Protein AF-A0A1S3HWS3-F1 (afdb_monomer_lite)

Sequence (147 aa):
LFYYVNEASLLQKPSYSLFFSLLDNYNPYTGQLETLSSDELYEIDQYLDYVLTTPVMVTLITFLKQKGYTSSDSVFRDLLDELWFQLYPRSSSGPVDSSGFEHVMVGELEPSSVTGFHNWFRFYQLEKAGSLTYTGFILSVDTSVGY

Structure (mmCIF, N/CA/C/O backbone):
data_AF-A0A1S3HWS3-F1
#
_entry.id   AF-A0A1S3HWS3-F1
#
loop_
_atom_site.group_PDB
_atom_site.id
_atom_site.type_symbol
_atom_site.label_atom_id
_atom_site.label_alt_id
_atom_site.label_comp_id
_atom_site.label_asym_id
_atom_site.label_entity_id
_atom_site.label_seq_id
_atom_site.pdbx_PDB_ins_code
_atom_site.Cartn_x
_atom_site.Cartn_y
_atom_site.Cartn_z
_atom_site.occupancy
_atom_site.B_iso_or_equiv
_atom_site.auth_seq_id
_atom_site.auth_comp_id
_atom_site.auth_asym_id
_atom_site.auth_atom_id
_atom_site.pdbx_PDB_model_num
ATOM 1 N N . LEU A 1 1 ? 18.102 -9.973 -9.502 1.00 93.31 1 LEU A N 1
ATOM 2 C CA . LEU A 1 1 ? 18.057 -10.312 -8.070 1.00 93.31 1 LEU A CA 1
ATOM 3 C C . LEU A 1 1 ? 17.278 -11.603 -7.861 1.00 93.31 1 LEU A C 1
ATOM 5 O O . LEU A 1 1 ? 17.820 -12.546 -7.296 1.00 93.31 1 LEU A O 1
ATOM 9 N N . PHE A 1 2 ? 16.033 -11.673 -8.321 1.00 95.50 2 PHE A N 1
ATOM 10 C CA . PHE A 1 2 ? 15.157 -12.818 -8.112 1.00 95.50 2 PHE A CA 1
ATOM 11 C C . PHE A 1 2 ? 15.374 -13.888 -9.185 1.00 95.50 2 PHE A C 1
ATOM 13 O O . PHE A 1 2 ? 15.084 -13.676 -10.356 1.00 95.50 2 PHE A O 1
ATOM 20 N N . TYR A 1 3 ? 15.864 -15.063 -8.781 1.00 93.81 3 TYR A N 1
ATOM 21 C CA . TYR A 1 3 ? 15.953 -16.222 -9.679 1.00 93.81 3 TYR A CA 1
ATOM 22 C C . TYR A 1 3 ? 14.584 -16.883 -9.901 1.00 93.81 3 TYR A C 1
ATOM 24 O O . TYR A 1 3 ? 14.270 -17.327 -11.001 1.00 93.81 3 TYR A O 1
ATOM 32 N N . TYR A 1 4 ? 13.764 -16.952 -8.850 1.00 95.31 4 TYR A N 1
ATOM 33 C CA . TYR A 1 4 ? 12.432 -17.546 -8.894 1.00 95.31 4 TYR A CA 1
ATOM 34 C C . TYR A 1 4 ? 11.550 -16.996 -7.770 1.00 95.31 4 TYR A C 1
ATOM 36 O O . TYR A 1 4 ? 11.993 -16.871 -6.629 1.00 95.31 4 TYR A O 1
ATOM 44 N N . VAL A 1 5 ? 10.283 -16.734 -8.093 1.00 96.12 5 VAL A N 1
ATOM 45 C CA . VAL A 1 5 ? 9.199 -16.464 -7.141 1.00 96.12 5 VAL A CA 1
ATOM 46 C C . VAL A 1 5 ? 8.001 -17.301 -7.585 1.00 96.12 5 VAL A C 1
ATOM 48 O O . VAL A 1 5 ? 7.637 -17.295 -8.759 1.00 96.12 5 VAL A O 1
ATOM 51 N N . ASN A 1 6 ? 7.381 -18.042 -6.664 1.00 96.62 6 ASN A N 1
ATOM 52 C CA . ASN A 1 6 ? 6.177 -18.816 -6.970 1.00 96.62 6 ASN A CA 1
ATOM 53 C C . ASN A 1 6 ? 4.949 -17.895 -7.015 1.00 96.62 6 ASN A C 1
ATOM 55 O O . ASN A 1 6 ? 4.162 -17.856 -6.068 1.00 96.62 6 ASN A O 1
ATOM 59 N N . GLU A 1 7 ? 4.800 -17.142 -8.104 1.00 94.75 7 GLU A N 1
ATOM 60 C CA . GLU A 1 7 ? 3.704 -16.181 -8.275 1.00 94.75 7 GLU A CA 1
ATOM 61 C C . GLU A 1 7 ? 2.333 -16.840 -8.175 1.00 94.75 7 GLU A C 1
ATOM 63 O O . GLU A 1 7 ? 1.447 -16.306 -7.516 1.00 94.75 7 GLU A O 1
ATOM 68 N N . ALA A 1 8 ? 2.178 -18.032 -8.758 1.00 95.38 8 ALA A N 1
ATOM 69 C CA . ALA A 1 8 ? 0.917 -18.761 -8.737 1.00 95.38 8 ALA A CA 1
ATOM 70 C C . ALA A 1 8 ? 0.445 -19.048 -7.305 1.00 95.38 8 ALA A C 1
ATOM 72 O O . ALA A 1 8 ? -0.735 -18.905 -7.009 1.00 95.38 8 ALA A O 1
ATOM 73 N N . SER A 1 9 ? 1.356 -19.418 -6.401 1.00 96.88 9 SER A N 1
ATOM 74 C CA . SER A 1 9 ? 1.026 -19.606 -4.984 1.00 96.88 9 SER A CA 1
ATOM 75 C C . SER A 1 9 ? 0.915 -18.285 -4.223 1.00 96.88 9 SER A C 1
ATOM 77 O O . SER A 1 9 ? 0.115 -18.174 -3.294 1.00 96.88 9 SER A O 1
ATOM 79 N N . LEU A 1 10 ? 1.725 -17.286 -4.578 1.00 95.88 10 LEU A N 1
ATOM 80 C CA . LEU A 1 10 ? 1.754 -16.005 -3.883 1.00 95.88 10 LEU A CA 1
ATOM 81 C C . LEU A 1 10 ? 0.468 -15.211 -4.125 1.00 95.88 10 LEU A C 1
ATOM 83 O O . LEU A 1 10 ? -0.158 -14.783 -3.163 1.00 95.88 10 LEU A O 1
ATOM 87 N N . LEU A 1 11 ? 0.037 -15.105 -5.382 1.00 95.94 11 LEU A N 1
ATOM 88 C CA . LEU A 1 11 ? -1.169 -14.389 -5.804 1.00 95.94 11 LEU A CA 1
ATOM 89 C C . LEU A 1 11 ? -2.472 -15.120 -5.448 1.00 95.94 11 LEU A C 1
ATOM 91 O O . LEU A 1 11 ? -3.544 -14.545 -5.566 1.00 95.94 11 LEU A O 1
ATOM 95 N N . GLN A 1 12 ? -2.410 -16.363 -4.961 1.00 96.81 12 GLN A N 1
ATOM 96 C CA . GLN A 1 12 ? -3.564 -17.006 -4.317 1.00 96.81 12 GLN A CA 1
ATOM 97 C C . GLN A 1 12 ? -3.821 -16.475 -2.901 1.00 96.81 12 GLN A C 1
ATOM 99 O O . GLN A 1 12 ? -4.892 -16.704 -2.343 1.00 96.81 12 GLN A O 1
ATOM 104 N N . LYS A 1 13 ? -2.843 -15.798 -2.286 1.00 96.56 13 LYS A N 1
ATOM 105 C CA . LYS A 1 13 ? -3.012 -15.186 -0.967 1.00 96.56 13 LYS A CA 1
ATOM 106 C C . LYS A 1 13 ? -3.662 -13.816 -1.153 1.00 96.56 13 LYS A C 1
ATOM 108 O O . LYS A 1 13 ? -3.047 -12.976 -1.815 1.00 96.56 13 LYS A O 1
ATOM 113 N N . PRO A 1 14 ? -4.812 -13.538 -0.512 1.00 97.12 14 PRO A N 1
ATOM 114 C CA . PRO A 1 14 ? -5.489 -12.261 -0.708 1.00 97.12 14 PRO A CA 1
ATOM 115 C C . PRO A 1 14 ? -4.621 -11.052 -0.338 1.00 97.12 14 PRO A C 1
ATOM 117 O O . PRO A 1 14 ? -4.687 -10.031 -1.008 1.00 97.12 14 PRO A O 1
ATOM 120 N N . SER A 1 15 ? -3.714 -11.194 0.642 1.00 95.50 15 SER A N 1
ATOM 121 C CA . SER A 1 15 ? -2.755 -10.139 1.003 1.00 95.50 15 SER A CA 1
ATOM 122 C C . SER A 1 15 ? -1.902 -9.674 -0.176 1.00 95.50 15 SER A C 1
ATOM 124 O O . SER A 1 15 ? -1.561 -8.504 -0.249 1.00 95.50 15 SER A O 1
ATOM 126 N N . TYR A 1 16 ? -1.507 -10.595 -1.060 1.00 96.81 16 TYR A N 1
ATOM 127 C CA . TYR A 1 16 ? -0.653 -10.291 -2.204 1.00 96.81 16 TYR A CA 1
ATOM 128 C C . TYR A 1 16 ? -1.467 -9.942 -3.440 1.00 96.81 16 TYR A C 1
ATOM 130 O O . TYR A 1 16 ? -1.044 -9.063 -4.175 1.00 96.81 16 TYR A O 1
ATOM 138 N N . SER A 1 17 ? -2.609 -10.595 -3.678 1.00 97.12 17 SER A N 1
ATOM 139 C CA . SER A 1 17 ? -3.442 -10.260 -4.837 1.00 97.12 17 SER A CA 1
ATOM 140 C C . SER A 1 17 ? -4.049 -8.867 -4.713 1.00 97.12 17 SER A C 1
ATOM 142 O O . SER A 1 17 ? -3.953 -8.098 -5.657 1.00 97.12 17 SER A O 1
ATOM 144 N N . LEU A 1 18 ? -4.597 -8.519 -3.543 1.00 97.38 18 LEU A N 1
ATOM 145 C CA . LEU A 1 18 ? -5.160 -7.189 -3.301 1.00 97.38 18 LEU A CA 1
ATOM 146 C C . LEU A 1 18 ? -4.064 -6.125 -3.309 1.00 97.38 18 LEU A C 1
ATOM 148 O O . LEU A 1 18 ? -4.232 -5.091 -3.930 1.00 97.38 18 LEU A O 1
ATOM 152 N N . PHE A 1 19 ? -2.906 -6.405 -2.696 1.00 96.50 19 PHE A N 1
ATOM 153 C CA . PHE A 1 19 ? -1.757 -5.502 -2.787 1.00 96.50 19 PHE A CA 1
ATOM 154 C C . PHE A 1 19 ? -1.299 -5.296 -4.234 1.00 96.50 19 PHE A C 1
ATOM 156 O O . PHE A 1 19 ? -0.944 -4.185 -4.599 1.00 96.50 19 PHE A O 1
ATOM 163 N N . PHE A 1 20 ? -1.293 -6.352 -5.054 1.00 95.12 20 PHE A N 1
ATOM 164 C CA . PHE A 1 20 ? -0.880 -6.266 -6.452 1.00 95.12 20 PHE A CA 1
ATOM 165 C C . PHE A 1 20 ? -1.811 -5.370 -7.273 1.00 95.12 20 PHE A C 1
ATOM 167 O O . PHE A 1 20 ? -1.294 -4.570 -8.043 1.00 95.12 20 PHE A O 1
ATOM 174 N N . SER A 1 21 ? -3.127 -5.457 -7.044 1.00 94.62 21 SER A N 1
ATOM 175 C CA . SER A 1 21 ? -4.137 -4.568 -7.641 1.00 94.62 21 SER A CA 1
ATOM 176 C C . SER A 1 21 ? -3.992 -3.101 -7.246 1.00 94.62 21 SER A C 1
ATOM 178 O O . SER A 1 21 ? -4.561 -2.253 -7.896 1.00 94.62 21 SER A O 1
ATOM 180 N N . LEU A 1 22 ? -3.246 -2.774 -6.188 1.00 94.94 22 LEU A N 1
ATOM 181 C CA . LEU A 1 22 ? -2.976 -1.374 -5.855 1.00 94.94 22 LEU A CA 1
ATOM 182 C C . LEU A 1 22 ? -1.778 -0.809 -6.625 1.00 94.94 22 LEU A C 1
ATOM 184 O O . LEU A 1 22 ? -1.567 0.396 -6.624 1.00 94.94 22 LEU A O 1
ATOM 188 N N . LEU A 1 23 ? -0.915 -1.647 -7.211 1.00 91.75 23 LEU A N 1
ATOM 189 C CA . LEU A 1 23 ? 0.373 -1.184 -7.743 1.00 91.75 23 LEU A CA 1
ATOM 190 C C . LEU A 1 23 ? 0.273 -0.499 -9.111 1.00 91.75 23 LEU A C 1
ATOM 192 O O . LEU A 1 23 ? 1.257 0.119 -9.530 1.00 91.75 23 LEU A O 1
ATOM 196 N N . ASP A 1 24 ? -0.835 -0.665 -9.825 1.00 85.75 24 ASP A N 1
ATOM 197 C CA . ASP A 1 24 ? -1.135 -0.026 -11.109 1.00 85.75 24 ASP A CA 1
ATOM 198 C C . ASP A 1 24 ? -1.984 1.247 -10.984 1.00 85.75 24 ASP A C 1
ATOM 200 O O . ASP A 1 24 ? -2.105 1.972 -11.968 1.00 85.75 24 ASP A O 1
ATOM 204 N N . ASN A 1 25 ? -2.435 1.581 -9.772 1.00 84.62 25 ASN A N 1
ATOM 205 C CA . ASN A 1 25 ? -3.240 2.776 -9.477 1.00 84.62 25 ASN A CA 1
ATOM 206 C C . ASN A 1 25 ? -2.427 4.078 -9.444 1.00 84.62 25 ASN A C 1
ATOM 208 O O . ASN A 1 25 ? -2.984 5.164 -9.325 1.00 84.62 25 ASN A O 1
ATOM 212 N N . TYR A 1 26 ? -1.097 3.987 -9.499 1.00 79.94 26 TYR A N 1
ATOM 213 C CA . TYR A 1 26 ? -0.212 5.121 -9.237 1.00 79.94 26 TYR A CA 1
ATOM 214 C C . TYR A 1 26 ? 0.657 5.459 -10.439 1.00 79.94 26 TYR A C 1
ATOM 216 O O . TYR A 1 26 ? 1.243 4.575 -11.083 1.00 79.94 26 TYR A O 1
ATOM 224 N N . ASN A 1 27 ? 0.796 6.756 -10.709 1.00 76.81 27 ASN A N 1
ATOM 225 C CA . ASN A 1 27 ? 1.730 7.247 -11.699 1.00 76.81 27 ASN A CA 1
ATOM 226 C C . ASN A 1 27 ? 3.110 7.380 -11.050 1.00 76.81 27 ASN A C 1
ATOM 228 O O . ASN A 1 27 ? 3.295 8.201 -10.162 1.00 76.81 27 ASN A O 1
ATOM 232 N N . PRO A 1 28 ? 4.136 6.649 -11.513 1.00 77.75 28 PRO A N 1
ATOM 233 C CA . PRO A 1 28 ? 5.443 6.737 -10.879 1.00 77.75 28 PRO A CA 1
ATOM 234 C C . PRO A 1 28 ? 6.089 8.126 -11.028 1.00 77.75 28 PRO A C 1
ATOM 236 O O . PRO A 1 28 ? 7.080 8.390 -10.357 1.00 77.75 28 PRO A O 1
ATOM 239 N N . TYR A 1 29 ? 5.603 9.000 -11.919 1.00 77.75 29 TYR A N 1
ATOM 240 C CA . TYR A 1 29 ? 6.168 10.331 -12.133 1.00 77.75 29 TYR A CA 1
ATOM 241 C C . TYR A 1 29 ? 5.548 11.382 -11.210 1.00 77.75 29 TYR A C 1
ATOM 243 O O . TYR A 1 29 ? 4.397 11.777 -11.381 1.00 77.75 29 TYR A O 1
ATOM 251 N N . THR A 1 30 ? 6.378 11.944 -10.332 1.00 73.94 30 THR A N 1
ATOM 252 C CA . THR A 1 30 ? 5.991 13.053 -9.447 1.00 73.94 30 THR A CA 1
ATOM 253 C C . THR A 1 30 ? 5.580 14.316 -10.223 1.00 73.94 30 THR A C 1
ATOM 255 O O . THR A 1 30 ? 6.075 14.567 -11.328 1.00 73.94 30 THR A O 1
ATOM 258 N N . GLY A 1 31 ? 4.751 15.171 -9.619 1.00 69.69 31 GLY A N 1
ATOM 259 C CA . GLY A 1 31 ? 4.378 16.487 -10.145 1.00 69.69 31 GLY A CA 1
ATOM 260 C C . GLY A 1 31 ? 3.190 16.480 -11.107 1.00 69.69 31 GLY A C 1
ATOM 261 O O . GLY A 1 31 ? 2.918 17.505 -11.740 1.00 69.69 31 GLY A O 1
ATOM 262 N N . GLN A 1 32 ? 2.486 15.355 -11.235 1.00 72.94 32 GLN A N 1
ATOM 263 C CA . GLN A 1 32 ? 1.269 15.231 -12.034 1.00 72.94 32 GLN A CA 1
ATOM 264 C C . GLN A 1 32 ? 0.064 15.139 -11.108 1.00 72.94 32 GLN A C 1
ATOM 266 O O . GLN A 1 32 ? 0.092 14.397 -10.142 1.00 72.94 32 GLN A O 1
ATOM 271 N N . LEU A 1 33 ? -0.994 15.903 -11.384 1.00 76.06 33 LEU A N 1
ATOM 272 C CA . LEU A 1 33 ? -2.211 15.816 -10.582 1.00 76.06 33 LEU A CA 1
ATOM 273 C C . LEU A 1 33 ? -2.777 14.395 -10.661 1.00 76.06 33 LEU A C 1
ATOM 275 O O . LEU A 1 33 ? -3.086 13.926 -11.758 1.00 76.06 33 LEU A O 1
ATOM 279 N N . GLU A 1 34 ? -2.949 13.763 -9.507 1.00 78.69 34 GLU A N 1
ATOM 280 C CA . GLU A 1 34 ? -3.557 12.445 -9.404 1.00 78.69 34 GLU A CA 1
ATOM 281 C C . GLU A 1 34 ? -4.983 12.554 -8.872 1.00 78.69 34 GLU A C 1
ATOM 283 O O . GLU A 1 34 ? -5.311 13.389 -8.024 1.00 78.69 34 GLU A O 1
ATOM 288 N N . THR A 1 35 ? -5.860 11.703 -9.393 1.00 82.88 35 THR A N 1
ATOM 289 C CA . THR A 1 35 ? -7.224 11.550 -8.895 1.00 82.88 35 THR A CA 1
ATOM 290 C C . THR A 1 35 ? -7.550 10.076 -8.860 1.00 82.88 35 THR A C 1
ATOM 292 O O . THR A 1 35 ? -7.441 9.425 -9.896 1.00 82.88 35 THR A O 1
ATOM 295 N N . LEU A 1 36 ? -8.011 9.590 -7.710 1.00 86.31 36 LEU A N 1
ATOM 296 C CA . LEU A 1 36 ? -8.463 8.212 -7.578 1.00 86.31 36 LEU A CA 1
ATOM 297 C C . LEU A 1 36 ? -9.823 8.041 -8.262 1.00 86.31 36 LEU A C 1
ATOM 299 O O . LEU A 1 36 ? -10.793 8.750 -7.971 1.00 86.31 36 LEU A O 1
ATOM 303 N N . SER A 1 37 ? -9.883 7.101 -9.189 1.00 90.94 37 SER A N 1
ATOM 304 C CA . SER A 1 37 ? -11.098 6.608 -9.813 1.00 90.94 37 SER A CA 1
ATOM 305 C C . SER A 1 37 ? -11.927 5.781 -8.826 1.00 90.94 37 SER A C 1
ATOM 307 O O . SER A 1 37 ? -11.475 5.386 -7.751 1.00 90.94 37 SER A O 1
ATOM 309 N N . SER A 1 38 ? -13.180 5.502 -9.188 1.00 93.94 38 SER A N 1
ATOM 310 C CA . SER A 1 38 ? -14.054 4.667 -8.357 1.00 93.94 38 SER A CA 1
ATOM 311 C C . SER A 1 38 ? -13.546 3.232 -8.207 1.00 93.94 38 SER A C 1
ATOM 313 O O . SER A 1 38 ? -13.786 2.628 -7.165 1.00 93.94 38 SER A O 1
ATOM 315 N N . ASP A 1 39 ? -12.845 2.708 -9.214 1.00 94.94 39 ASP A N 1
ATOM 316 C CA . ASP A 1 39 ? -12.272 1.362 -9.168 1.00 94.94 39 ASP A CA 1
ATOM 317 C C . ASP A 1 39 ? -11.063 1.326 -8.219 1.00 94.94 39 ASP A C 1
ATOM 319 O O . ASP A 1 39 ? -10.993 0.457 -7.354 1.00 94.94 39 ASP A O 1
ATOM 323 N N . GLU A 1 40 ? -10.189 2.336 -8.276 1.00 94.31 40 GLU A N 1
ATOM 324 C CA . GLU A 1 40 ? -9.017 2.443 -7.391 1.00 94.31 40 GLU A CA 1
ATOM 325 C C . GLU A 1 40 ? -9.434 2.611 -5.921 1.00 94.31 40 GLU A C 1
ATOM 327 O O . GLU A 1 40 ? -8.877 1.969 -5.030 1.00 94.31 40 GLU A O 1
ATOM 332 N N . LEU A 1 41 ? -10.468 3.419 -5.652 1.00 95.12 41 LEU A N 1
ATOM 333 C CA . LEU A 1 41 ? -11.052 3.541 -4.309 1.00 95.12 41 LEU A CA 1
ATOM 334 C C . LEU A 1 41 ? -11.629 2.208 -3.816 1.00 95.12 41 LEU A C 1
ATOM 336 O O . LEU A 1 41 ? -11.464 1.851 -2.650 1.00 95.12 41 LEU A O 1
ATOM 340 N N . TYR A 1 42 ? -12.280 1.453 -4.702 1.00 96.50 42 TYR A N 1
ATOM 341 C CA . TYR A 1 42 ? -12.815 0.141 -4.359 1.00 96.50 42 TYR A CA 1
ATOM 342 C C . TYR A 1 42 ? -11.702 -0.862 -4.029 1.00 96.50 42 TYR A C 1
ATOM 344 O O . TYR A 1 42 ? -11.823 -1.621 -3.067 1.00 96.50 42 TYR A O 1
ATOM 352 N N . GLU A 1 43 ? -10.600 -0.860 -4.775 1.00 97.31 43 GLU A N 1
ATOM 353 C CA . GLU A 1 43 ? -9.443 -1.717 -4.500 1.00 97.31 43 GLU A CA 1
ATOM 354 C C . GLU A 1 43 ? -8.770 -1.375 -3.170 1.00 97.31 43 GLU A C 1
ATOM 356 O O . GLU A 1 43 ? -8.418 -2.287 -2.414 1.00 97.31 43 GLU A O 1
ATOM 361 N N . ILE A 1 44 ? -8.650 -0.082 -2.846 1.00 97.00 44 ILE A N 1
ATOM 362 C CA . ILE A 1 44 ? -8.163 0.394 -1.544 1.00 97.00 44 ILE A CA 1
ATOM 363 C C . ILE A 1 44 ? -9.059 -0.133 -0.420 1.00 97.00 44 ILE A C 1
ATOM 365 O O . ILE A 1 44 ? -8.555 -0.732 0.534 1.00 97.00 44 ILE A O 1
ATOM 369 N N . ASP A 1 45 ? -10.380 0.004 -0.557 1.00 97.62 45 ASP A N 1
ATOM 370 C CA . ASP A 1 45 ? -11.343 -0.502 0.422 1.00 97.62 45 ASP A CA 1
ATOM 371 C C . ASP A 1 45 ? -11.234 -2.022 0.599 1.00 97.62 45 ASP A C 1
ATOM 373 O O . ASP A 1 45 ? -11.166 -2.510 1.730 1.00 97.62 45 ASP A O 1
ATOM 377 N N . GLN A 1 4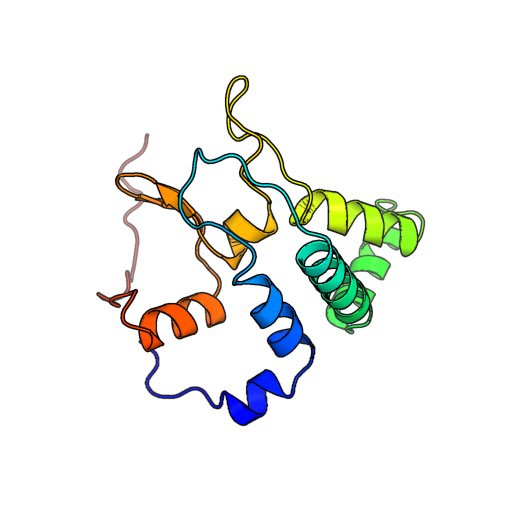6 ? -11.158 -2.785 -0.499 1.00 98.06 46 GLN A N 1
ATOM 378 C CA . GLN A 1 46 ? -10.986 -4.241 -0.445 1.00 98.06 46 GLN A CA 1
ATOM 379 C C . GLN A 1 46 ? -9.673 -4.635 0.238 1.00 98.06 46 GLN A C 1
ATOM 381 O O . GLN A 1 46 ? -9.643 -5.581 1.034 1.00 98.06 46 GLN A O 1
ATOM 386 N N . TYR A 1 47 ? -8.585 -3.919 -0.055 1.00 97.88 47 TYR A N 1
ATOM 387 C CA . TYR A 1 47 ? -7.307 -4.143 0.599 1.00 97.88 47 TYR A CA 1
ATOM 388 C C . TYR A 1 47 ? -7.416 -3.873 2.098 1.00 97.88 47 TYR A C 1
ATOM 390 O O . TYR A 1 47 ? -7.113 -4.781 2.874 1.00 97.88 47 TYR A O 1
ATOM 398 N N . LEU A 1 48 ? -7.890 -2.690 2.507 1.00 97.94 48 LEU A N 1
ATOM 399 C CA . LEU A 1 48 ? -8.058 -2.286 3.908 1.00 97.94 48 LEU A CA 1
ATOM 400 C C . LEU A 1 48 ? -8.925 -3.274 4.694 1.00 97.94 48 LEU A C 1
ATOM 402 O O . LEU A 1 48 ? -8.519 -3.743 5.763 1.00 97.94 48 LEU A O 1
ATOM 406 N N . ASP A 1 49 ? -10.078 -3.644 4.143 1.00 97.50 49 ASP A N 1
ATOM 407 C CA . ASP A 1 49 ? -10.997 -4.593 4.767 1.00 97.50 49 ASP A CA 1
ATOM 408 C C . ASP A 1 49 ? -10.325 -5.948 4.996 1.00 97.50 49 ASP A C 1
ATOM 410 O O . ASP A 1 49 ? -10.500 -6.564 6.048 1.00 97.50 49 ASP A O 1
ATOM 414 N N . TYR A 1 50 ? -9.492 -6.404 4.058 1.00 98.12 50 TYR A N 1
ATOM 415 C CA . TYR A 1 50 ? -8.744 -7.641 4.230 1.00 98.12 50 TYR A CA 1
ATOM 416 C C . TYR A 1 50 ? -7.577 -7.496 5.215 1.00 98.12 50 TYR A C 1
ATOM 418 O O . TYR A 1 50 ? -7.465 -8.295 6.151 1.00 98.12 50 TYR A O 1
ATOM 426 N N . VAL A 1 51 ? -6.691 -6.507 5.035 1.00 97.38 51 VAL A N 1
ATOM 427 C CA . VAL A 1 51 ? -5.460 -6.375 5.832 1.00 97.38 51 VAL A CA 1
ATOM 428 C C . VAL A 1 51 ? -5.782 -6.226 7.318 1.00 97.38 51 VAL A C 1
ATOM 430 O O . VAL A 1 51 ? -5.127 -6.873 8.140 1.00 97.38 51 VAL A O 1
ATOM 433 N N . LEU A 1 52 ? -6.847 -5.499 7.670 1.00 97.69 52 LEU A N 1
ATOM 434 C CA . LEU A 1 52 ? -7.295 -5.322 9.054 1.00 97.69 52 LEU A CA 1
ATOM 435 C C . LEU A 1 52 ? -7.757 -6.625 9.730 1.00 97.69 52 LEU A C 1
ATOM 437 O O . LEU A 1 52 ? -7.679 -6.731 10.953 1.00 97.69 52 LEU A O 1
ATOM 441 N N . THR A 1 53 ? -8.161 -7.646 8.966 1.00 97.56 53 THR A N 1
ATOM 442 C CA . THR A 1 53 ? -8.531 -8.969 9.513 1.00 97.56 53 THR A CA 1
ATOM 443 C C . THR A 1 53 ? -7.327 -9.867 9.801 1.00 97.56 53 THR A C 1
ATOM 445 O O . THR A 1 53 ? -7.459 -10.904 10.456 1.00 97.56 53 THR A O 1
ATOM 448 N N . THR A 1 54 ? -6.135 -9.500 9.323 1.00 98.12 54 THR A N 1
ATOM 449 C CA . THR A 1 54 ? -4.943 -10.334 9.497 1.00 98.12 54 THR A CA 1
ATOM 450 C C . THR A 1 54 ? -4.482 -10.352 10.960 1.00 98.12 54 THR A C 1
ATOM 452 O O . THR A 1 54 ? -4.574 -9.336 11.652 1.00 98.12 54 THR A O 1
ATOM 455 N N . PRO A 1 55 ? -3.896 -11.462 11.456 1.00 98.31 55 PRO A N 1
ATOM 456 C CA . PRO A 1 55 ? -3.430 -11.540 12.844 1.00 98.31 55 PRO A CA 1
ATOM 457 C C . PRO A 1 55 ? -2.434 -10.439 13.237 1.00 98.31 55 PRO A C 1
ATOM 459 O O . PRO A 1 55 ? -2.431 -9.982 14.381 1.00 98.31 55 PRO A O 1
ATOM 462 N N . VAL A 1 56 ? -1.599 -9.994 12.291 1.00 98.12 56 VAL A N 1
ATOM 463 C CA . VAL A 1 56 ? -0.627 -8.913 12.506 1.00 98.12 56 VAL A CA 1
ATOM 464 C C . VAL A 1 56 ? -1.346 -7.591 12.769 1.00 98.12 56 VAL A C 1
ATOM 466 O O . VAL A 1 56 ? -1.046 -6.922 13.758 1.00 98.12 56 VAL A O 1
ATOM 469 N N . MET A 1 57 ? -2.336 -7.243 11.946 1.00 97.69 57 MET A N 1
ATOM 470 C CA . MET A 1 57 ? -3.093 -6.004 12.124 1.00 97.69 57 MET A CA 1
ATOM 471 C C . MET A 1 57 ? -4.008 -6.051 13.340 1.00 97.69 57 MET A C 1
ATOM 473 O O . MET A 1 57 ? -4.044 -5.090 14.098 1.00 97.69 57 MET A O 1
ATOM 477 N N . VAL A 1 58 ? -4.661 -7.182 13.612 1.00 98.19 58 VAL A N 1
ATOM 478 C CA . VAL A 1 58 ? -5.448 -7.362 14.843 1.00 98.19 58 VAL A CA 1
ATOM 479 C C . VAL A 1 58 ? -4.576 -7.146 16.087 1.00 98.19 58 VAL A C 1
ATOM 481 O O . VAL A 1 58 ? -4.999 -6.488 17.044 1.00 98.19 58 VAL A O 1
ATOM 484 N N . THR A 1 59 ? -3.334 -7.639 16.067 1.00 98.50 59 THR A N 1
ATOM 485 C CA . THR A 1 59 ? -2.361 -7.404 17.145 1.00 98.50 59 THR A CA 1
ATOM 486 C C . THR A 1 59 ? -2.011 -5.919 17.267 1.00 98.50 59 THR A C 1
ATOM 488 O O . THR A 1 59 ? -2.041 -5.378 18.374 1.00 98.50 59 THR A O 1
ATOM 491 N N . LEU A 1 60 ? -1.734 -5.243 16.146 1.00 97.88 60 LEU A N 1
ATOM 492 C CA . LEU A 1 60 ? -1.435 -3.808 16.117 1.00 97.88 60 LEU A CA 1
ATOM 493 C C . LEU A 1 60 ? -2.593 -2.975 16.682 1.00 97.88 60 LEU A C 1
ATOM 495 O O . LEU A 1 60 ? -2.381 -2.161 17.579 1.00 97.88 60 LEU A O 1
ATOM 499 N N . ILE A 1 61 ? -3.818 -3.208 16.212 1.00 97.38 61 ILE A N 1
ATOM 500 C CA . ILE A 1 61 ? -5.004 -2.463 16.649 1.00 97.38 61 ILE A CA 1
ATOM 501 C C . ILE A 1 61 ? -5.242 -2.671 18.143 1.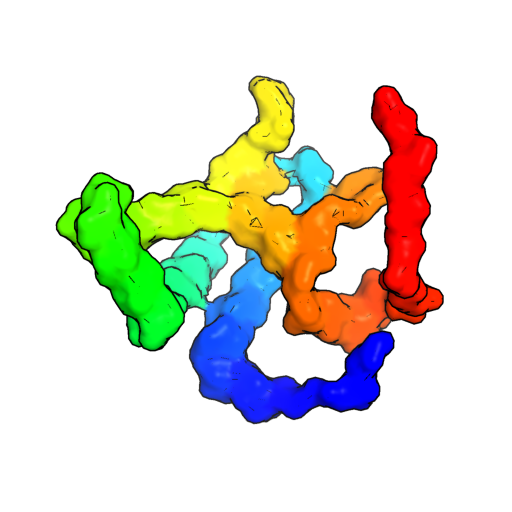00 97.38 61 ILE A C 1
ATOM 503 O O . ILE A 1 61 ? -5.482 -1.714 18.878 1.00 97.38 61 ILE A O 1
ATOM 507 N N . THR A 1 62 ? -5.113 -3.912 18.619 1.00 97.88 62 THR A N 1
ATOM 508 C CA . THR A 1 62 ? -5.242 -4.235 20.046 1.00 97.88 62 THR A CA 1
ATOM 509 C C . THR A 1 62 ? -4.215 -3.467 20.878 1.00 97.88 62 THR A C 1
ATOM 511 O O . THR A 1 62 ? -4.568 -2.867 21.895 1.00 97.88 62 THR A O 1
ATOM 514 N N . PHE A 1 63 ? -2.957 -3.434 20.434 1.00 98.38 63 PHE A N 1
ATOM 515 C CA . PHE A 1 63 ? -1.897 -2.680 21.096 1.00 98.38 63 PHE A CA 1
ATOM 516 C C . PHE A 1 63 ? -2.190 -1.172 21.120 1.00 98.38 63 PHE A C 1
ATOM 518 O O . PHE A 1 63 ? -2.082 -0.538 22.171 1.00 98.38 63 PHE A O 1
ATOM 525 N N . LEU A 1 64 ? -2.612 -0.590 19.996 1.00 98.00 64 LEU A N 1
ATOM 526 C CA . LEU A 1 64 ? -2.907 0.841 19.903 1.00 98.00 64 LEU A CA 1
ATOM 527 C C . LEU A 1 64 ? -4.116 1.244 20.755 1.00 98.00 64 LEU A C 1
ATOM 529 O O . LEU A 1 64 ? -4.070 2.288 21.409 1.00 98.00 64 LEU A O 1
ATOM 533 N N . LYS A 1 65 ? -5.148 0.393 20.841 1.00 97.62 65 LYS A N 1
ATOM 534 C CA . LYS A 1 65 ? -6.273 0.576 21.773 1.00 97.62 65 LYS A CA 1
ATOM 535 C C . LYS A 1 65 ? -5.805 0.590 23.226 1.00 97.62 65 LYS A C 1
ATOM 537 O O . LYS A 1 65 ? -6.174 1.484 23.980 1.00 97.62 65 LYS A O 1
ATOM 542 N N . GLN A 1 66 ? -4.946 -0.354 23.619 1.00 98.00 66 GLN A N 1
ATOM 543 C CA . GLN A 1 66 ? -4.398 -0.412 24.983 1.00 98.00 66 GLN A CA 1
ATOM 544 C C . GLN A 1 66 ? -3.555 0.818 25.341 1.00 98.00 66 GLN A C 1
ATOM 546 O O . GLN A 1 66 ? -3.496 1.208 26.505 1.00 98.00 66 GLN A O 1
ATOM 551 N N . LYS A 1 67 ? -2.900 1.430 24.352 1.00 98.00 67 LYS A N 1
ATOM 552 C CA . LYS A 1 67 ? -2.133 2.670 24.523 1.00 98.00 67 LYS A CA 1
ATOM 553 C C . LYS A 1 67 ? -2.982 3.942 24.448 1.00 98.00 67 LYS A C 1
ATOM 555 O O . LYS A 1 67 ? -2.455 5.013 24.724 1.00 98.00 67 LYS A O 1
ATOM 560 N N . GLY A 1 68 ? -4.267 3.834 24.109 1.00 96.81 68 GLY A N 1
ATOM 561 C CA . GLY A 1 68 ? -5.166 4.978 23.964 1.00 96.81 68 GLY A CA 1
ATOM 562 C C . GLY A 1 68 ? -4.966 5.779 22.673 1.00 96.81 68 GLY A C 1
ATOM 563 O O . GLY A 1 68 ? -5.411 6.918 22.610 1.00 96.81 68 GLY A O 1
ATOM 564 N N . TYR A 1 69 ? -4.310 5.209 21.655 1.00 95.94 69 TYR A N 1
ATOM 565 C CA . TYR A 1 69 ? -4.104 5.870 20.357 1.00 95.94 69 TYR A CA 1
ATOM 566 C C . TYR A 1 69 ? -5.288 5.715 19.396 1.00 95.94 69 TYR A C 1
ATOM 568 O O . TYR A 1 69 ? -5.398 6.470 18.439 1.00 95.94 69 TYR A O 1
ATOM 576 N N . THR A 1 70 ? -6.179 4.751 19.638 1.00 96.44 70 THR A N 1
ATOM 577 C CA . THR A 1 70 ? -7.439 4.607 18.898 1.00 96.44 70 THR A CA 1
ATOM 578 C C . THR A 1 70 ? -8.544 4.092 19.816 1.00 96.44 70 THR A C 1
ATOM 580 O O . THR A 1 70 ? -8.282 3.321 20.743 1.00 96.44 70 THR A O 1
ATOM 583 N N . SER A 1 71 ? -9.779 4.530 19.576 1.00 95.06 71 SER A N 1
ATOM 584 C CA . SER A 1 71 ? -10.952 4.189 20.389 1.00 95.06 71 SER A CA 1
ATOM 585 C C . SER A 1 71 ? -11.752 3.001 19.842 1.00 95.06 71 SER A C 1
ATOM 587 O O . SER A 1 71 ? -12.437 2.325 20.611 1.00 95.06 71 SER A O 1
ATOM 589 N N . SER A 1 72 ? -11.660 2.702 18.543 1.00 96.88 72 SER A N 1
ATOM 590 C CA . SER A 1 72 ? -12.382 1.603 17.889 1.00 96.88 72 SER A CA 1
ATOM 591 C C . SER A 1 72 ? -11.646 1.102 16.640 1.00 96.88 72 SER A C 1
ATOM 593 O O . SER A 1 72 ? -10.698 1.727 16.169 1.00 96.88 72 SER A O 1
ATOM 595 N N . ASP A 1 73 ? -12.090 -0.036 16.094 1.00 96.19 73 ASP A N 1
ATOM 596 C CA . ASP A 1 73 ? -11.552 -0.549 14.824 1.00 96.19 73 ASP A CA 1
ATOM 597 C C . ASP A 1 73 ? -11.891 0.379 13.655 1.00 96.19 73 ASP A C 1
ATOM 599 O O . ASP A 1 73 ? -11.051 0.582 12.790 1.00 96.19 73 ASP A O 1
ATOM 603 N N . SER A 1 74 ? -13.080 0.994 13.663 1.00 97.06 74 SER A N 1
ATOM 604 C CA . SER A 1 74 ? -13.488 1.949 12.628 1.00 97.06 74 SER A CA 1
ATOM 605 C C . SER A 1 74 ? -12.617 3.203 12.638 1.00 97.06 74 SER A C 1
ATOM 607 O O . SER A 1 74 ? -12.088 3.575 11.604 1.00 97.06 74 SER A O 1
ATOM 609 N N . VAL A 1 75 ? -12.366 3.789 13.816 1.00 96.88 75 VAL A N 1
ATOM 610 C CA . VAL A 1 75 ? -11.489 4.964 13.947 1.00 96.88 75 VAL A CA 1
ATOM 611 C C . VAL A 1 75 ? -10.068 4.634 13.498 1.00 96.88 75 VAL A C 1
ATOM 613 O O . VAL A 1 75 ? -9.402 5.466 12.892 1.00 96.88 75 VAL A O 1
ATOM 616 N N . PHE A 1 76 ? -9.591 3.416 13.771 1.00 97.00 76 PHE A N 1
ATOM 617 C CA . PHE A 1 76 ? -8.293 2.991 13.264 1.00 97.00 76 PHE A CA 1
ATOM 618 C C . PHE A 1 76 ? -8.290 2.750 11.749 1.00 97.00 76 PHE A C 1
ATOM 620 O O . PHE A 1 76 ? -7.299 3.087 11.112 1.00 97.00 76 PHE A O 1
ATOM 627 N N . ARG A 1 77 ? -9.358 2.183 11.172 1.00 97.56 77 ARG A N 1
ATOM 628 C CA . ARG A 1 77 ? -9.492 2.016 9.717 1.00 97.56 77 ARG A CA 1
ATOM 629 C C . ARG A 1 77 ? -9.432 3.368 9.017 1.00 97.56 77 ARG A C 1
ATOM 631 O O . ARG A 1 77 ? -8.632 3.505 8.103 1.00 97.56 77 ARG A O 1
ATOM 638 N N . ASP A 1 78 ? -10.210 4.341 9.485 1.00 96.75 78 ASP A N 1
ATOM 639 C CA . ASP A 1 78 ? -10.253 5.689 8.909 1.00 96.75 78 ASP A CA 1
ATOM 640 C C . ASP A 1 78 ? -8.881 6.374 9.012 1.00 96.75 78 ASP A C 1
ATOM 642 O O . ASP A 1 78 ? -8.391 6.941 8.042 1.00 96.75 78 ASP A O 1
ATOM 646 N N . LEU A 1 79 ? -8.206 6.243 10.161 1.00 95.38 79 LEU A N 1
ATOM 647 C CA . LEU A 1 79 ? -6.840 6.745 10.334 1.00 95.38 79 LEU A CA 1
ATOM 648 C C . LEU A 1 79 ? -5.844 6.049 9.394 1.00 95.38 79 LEU A C 1
ATOM 650 O O . LEU A 1 79 ? -4.926 6.683 8.885 1.00 95.38 79 LEU A O 1
ATOM 654 N N . LEU A 1 80 ? -5.969 4.735 9.201 1.00 96.38 80 LEU A N 1
ATOM 655 C CA . LEU A 1 80 ? -5.080 3.987 8.317 1.00 96.38 80 LEU A CA 1
ATOM 656 C C . LEU A 1 80 ? -5.294 4.391 6.854 1.00 96.38 80 LEU A C 1
ATOM 658 O O . LEU A 1 80 ? -4.315 4.512 6.124 1.00 96.38 80 LEU A O 1
ATOM 662 N N . ASP A 1 81 ? -6.543 4.625 6.458 1.00 96.38 81 ASP A N 1
ATOM 663 C CA . ASP A 1 81 ? -6.903 5.141 5.139 1.00 96.38 81 ASP A CA 1
ATOM 664 C C . ASP A 1 81 ? -6.299 6.534 4.898 1.00 96.38 81 ASP A C 1
ATOM 666 O O . ASP A 1 81 ? -5.539 6.732 3.950 1.00 96.38 81 ASP A O 1
ATOM 670 N N . GLU A 1 82 ? -6.505 7.463 5.836 1.00 94.31 82 GLU A N 1
ATOM 671 C CA . GLU A 1 82 ? -5.926 8.812 5.791 1.00 94.31 82 GLU A CA 1
ATOM 672 C C . GLU A 1 82 ? -4.391 8.787 5.705 1.00 94.31 82 GLU A C 1
ATOM 674 O O . GLU A 1 82 ? -3.795 9.487 4.889 1.00 94.31 82 GLU A O 1
ATOM 679 N N . LEU A 1 83 ? -3.726 7.963 6.521 1.00 94.19 83 LEU A N 1
ATOM 680 C CA . LEU A 1 83 ? -2.262 7.915 6.562 1.00 94.19 83 LEU A CA 1
ATOM 681 C C . LEU A 1 83 ? -1.635 7.343 5.288 1.00 94.19 83 LEU A C 1
ATOM 683 O O . LEU A 1 83 ? -0.521 7.733 4.931 1.00 94.19 83 LEU A O 1
ATOM 687 N N . TRP A 1 84 ? -2.292 6.373 4.652 1.00 95.00 84 TRP A N 1
ATOM 688 C CA . TRP A 1 84 ? -1.685 5.606 3.567 1.00 95.00 84 TRP A CA 1
ATOM 689 C C . TRP A 1 84 ? -2.227 5.966 2.191 1.00 95.00 84 TRP A C 1
ATOM 691 O O . TRP A 1 84 ? -1.439 5.995 1.253 1.00 95.00 84 TRP A O 1
ATOM 701 N N . PHE A 1 85 ? -3.517 6.248 2.049 1.00 93.75 85 PHE A N 1
ATOM 702 C CA . PHE A 1 85 ? -4.172 6.326 0.743 1.00 93.75 85 PHE A CA 1
ATOM 703 C C . PHE A 1 85 ? -4.691 7.716 0.391 1.00 93.75 85 PHE A C 1
ATOM 705 O O . PHE A 1 85 ? -4.862 8.017 -0.791 1.00 93.75 85 PHE A O 1
ATOM 712 N N . GLN A 1 86 ? -4.890 8.596 1.375 1.00 91.00 86 GLN A N 1
ATOM 713 C CA . GLN A 1 86 ? -5.269 9.970 1.078 1.00 91.00 86 GLN A CA 1
ATOM 714 C C . GLN A 1 86 ? -4.125 10.713 0.375 1.00 91.00 86 GLN A C 1
ATOM 716 O O . GLN A 1 86 ? -2.996 10.774 0.866 1.00 91.00 86 GLN A O 1
ATOM 721 N N . LEU A 1 87 ? -4.444 11.310 -0.775 1.00 88.38 87 LEU A N 1
ATOM 722 C CA . LEU A 1 87 ? -3.487 12.100 -1.538 1.00 88.38 87 LEU A CA 1
ATOM 723 C C . LEU A 1 87 ? -3.193 13.436 -0.836 1.00 88.38 87 LEU A C 1
ATOM 725 O O . LEU A 1 87 ? -4.105 14.132 -0.376 1.00 88.38 87 LEU A O 1
ATOM 729 N N . TYR A 1 88 ? -1.926 13.837 -0.816 1.00 85.75 88 TYR A N 1
ATOM 730 C CA . TYR A 1 88 ? -1.459 15.121 -0.295 1.00 85.75 88 TYR A CA 1
ATOM 731 C C . TYR A 1 88 ? -0.457 15.785 -1.254 1.00 85.75 88 TYR A C 1
ATOM 733 O O . TYR A 1 88 ? 0.175 15.110 -2.067 1.00 85.75 88 TYR A O 1
ATOM 741 N N . PRO A 1 89 ? -0.290 17.122 -1.195 1.00 82.12 89 PRO A N 1
ATOM 742 C CA . PRO A 1 89 ? 0.702 17.808 -2.009 1.00 82.12 89 PRO A CA 1
ATOM 743 C C . PRO A 1 89 ? 2.095 17.720 -1.376 1.00 82.12 89 PRO A C 1
ATOM 745 O O . PRO A 1 89 ? 2.264 17.938 -0.175 1.00 82.12 89 PRO A O 1
ATOM 748 N N . ARG A 1 90 ? 3.125 17.470 -2.191 1.00 72.94 90 ARG A N 1
ATOM 749 C CA . ARG A 1 90 ? 4.528 17.365 -1.721 1.00 72.94 90 ARG A CA 1
ATOM 750 C C . ARG A 1 90 ? 5.164 18.701 -1.331 1.00 72.94 90 ARG A C 1
ATOM 752 O O . ARG A 1 90 ? 6.156 18.741 -0.608 1.00 72.94 90 ARG A O 1
ATOM 759 N N . SER A 1 91 ? 4.631 19.808 -1.840 1.00 75.62 91 SER A N 1
ATOM 760 C CA . SER A 1 91 ? 5.068 21.161 -1.492 1.00 75.62 91 SER A CA 1
ATOM 761 C C . SER A 1 91 ? 3.864 22.071 -1.309 1.00 75.62 91 SER A C 1
ATOM 763 O O . SER A 1 91 ? 2.787 21.807 -1.837 1.00 75.62 91 SER A O 1
ATOM 765 N N . SER A 1 92 ? 4.050 23.177 -0.592 1.00 72.44 92 SER A N 1
ATOM 766 C CA . SER A 1 92 ? 2.976 24.132 -0.290 1.00 72.44 92 SER A CA 1
ATOM 767 C C . SER A 1 92 ? 2.302 24.746 -1.524 1.00 72.44 92 SER A C 1
ATOM 769 O O . SER A 1 92 ? 1.224 25.321 -1.395 1.00 72.44 92 SER A O 1
ATOM 771 N N . SER A 1 93 ? 2.911 24.631 -2.707 1.00 74.31 93 SER A N 1
ATOM 772 C CA . SER A 1 93 ? 2.361 25.092 -3.987 1.00 74.31 93 SER A CA 1
ATOM 773 C C . SER A 1 93 ? 2.300 23.999 -5.064 1.00 74.31 93 SER A C 1
ATOM 775 O O . SER A 1 93 ? 2.135 24.324 -6.239 1.00 74.31 93 SER A O 1
ATOM 777 N N . GLY A 1 94 ? 2.491 22.729 -4.696 1.00 70.94 94 GLY A N 1
ATOM 778 C CA . GLY A 1 94 ? 2.469 21.591 -5.620 1.00 70.94 94 GLY A CA 1
ATOM 779 C C . GLY A 1 94 ? 1.064 21.014 -5.835 1.00 70.94 94 GLY A C 1
ATOM 780 O O . GLY A 1 94 ? 0.158 21.302 -5.049 1.00 70.94 94 GLY A O 1
ATOM 781 N N . PRO A 1 95 ? 0.867 20.204 -6.891 1.00 75.31 95 PRO A N 1
ATOM 782 C CA . PRO A 1 95 ? -0.356 19.426 -7.049 1.00 75.31 95 PRO A CA 1
ATOM 783 C C . PRO A 1 95 ? -0.494 18.399 -5.917 1.00 75.31 95 PRO A C 1
ATOM 785 O O . PRO A 1 95 ? 0.487 18.034 -5.277 1.00 75.31 95 PRO A O 1
ATOM 788 N N . VAL A 1 96 ? -1.725 17.953 -5.673 1.00 78.12 96 VAL A N 1
ATOM 789 C CA . VAL A 1 96 ? -2.013 16.784 -4.837 1.00 78.12 96 VAL A CA 1
ATOM 790 C C . VAL A 1 96 ? -1.716 15.549 -5.689 1.00 78.12 96 VAL A C 1
ATOM 792 O O . VAL A 1 96 ? -2.428 15.300 -6.660 1.00 78.12 96 VAL A O 1
ATOM 795 N N . ASP A 1 97 ? -0.605 14.877 -5.397 1.00 81.31 97 ASP A N 1
ATOM 796 C CA . ASP A 1 97 ? 0.047 13.938 -6.324 1.00 81.31 97 ASP A CA 1
ATOM 797 C C . ASP A 1 97 ? 0.861 12.832 -5.629 1.00 81.31 97 ASP A C 1
ATOM 799 O O . ASP A 1 97 ? 1.811 12.302 -6.206 1.00 81.31 97 ASP A O 1
ATOM 803 N N . SER A 1 98 ? 0.610 12.589 -4.343 1.00 83.00 98 SER A N 1
ATOM 804 C CA . SER A 1 98 ? 1.347 11.583 -3.581 1.00 83.00 98 SER A CA 1
ATOM 805 C C . SER A 1 98 ? 0.509 11.037 -2.441 1.00 83.00 98 SER A C 1
ATOM 807 O O . SER A 1 98 ? -0.260 11.775 -1.823 1.00 83.00 98 SER A O 1
ATOM 809 N N . SER A 1 99 ? 0.702 9.761 -2.124 1.00 90.19 99 SER A N 1
ATOM 810 C CA . SER A 1 99 ? 0.179 9.118 -0.915 1.00 90.19 99 SER A CA 1
ATOM 811 C C . SER A 1 99 ? 1.288 8.390 -0.152 1.00 90.19 99 SER A C 1
ATOM 813 O O . SER A 1 99 ? 2.333 8.036 -0.707 1.00 90.19 99 SER A O 1
ATOM 815 N N . GLY A 1 100 ? 1.061 8.104 1.134 1.00 91.00 100 GLY A N 1
ATOM 816 C CA . GLY A 1 100 ? 2.019 7.334 1.932 1.00 91.00 100 GLY A CA 1
ATOM 817 C C . GLY A 1 100 ? 2.254 5.927 1.365 1.00 91.00 100 GLY A C 1
ATOM 818 O O . GLY A 1 100 ? 3.371 5.404 1.415 1.00 91.00 100 GLY A O 1
ATOM 819 N N . PHE A 1 101 ? 1.211 5.320 0.793 1.00 92.50 101 PHE A N 1
ATOM 820 C CA . PHE A 1 101 ? 1.269 4.004 0.169 1.00 92.50 101 PHE A CA 1
ATOM 821 C C . PHE A 1 101 ? 2.136 4.032 -1.078 1.00 92.50 101 PHE A C 1
ATOM 823 O O . PHE A 1 101 ? 3.054 3.219 -1.186 1.00 92.50 101 PHE A O 1
ATOM 830 N N . GLU A 1 102 ? 1.897 4.983 -1.977 1.00 89.00 102 GLU A N 1
ATOM 831 C CA . GLU A 1 102 ? 2.711 5.165 -3.175 1.00 89.00 102 GLU A CA 1
ATOM 832 C C . GLU A 1 102 ? 4.190 5.317 -2.811 1.00 89.00 102 GLU A C 1
ATOM 834 O O . GLU A 1 102 ? 5.026 4.519 -3.243 1.00 89.00 102 GLU A O 1
ATOM 839 N N . HIS A 1 103 ? 4.501 6.256 -1.915 1.00 88.19 103 HIS A N 1
ATOM 840 C CA . HIS A 1 103 ? 5.871 6.549 -1.521 1.00 88.19 103 HIS A CA 1
ATOM 841 C C . HIS A 1 103 ? 6.604 5.309 -0.975 1.00 88.19 103 HIS A C 1
ATOM 843 O O . HIS A 1 103 ? 7.699 4.960 -1.421 1.00 88.19 103 HIS A O 1
ATOM 849 N N . VAL A 1 104 ? 6.005 4.585 -0.024 1.00 89.94 104 VAL A N 1
ATOM 850 C CA . VAL A 1 104 ? 6.682 3.462 0.650 1.00 89.94 104 VAL A CA 1
ATOM 851 C C . VAL A 1 104 ? 6.634 2.168 -0.170 1.00 89.94 104 VAL A C 1
ATOM 853 O O . VAL A 1 104 ? 7.618 1.417 -0.202 1.00 89.94 104 VAL A O 1
ATOM 856 N N . MET A 1 105 ? 5.494 1.873 -0.799 1.00 91.12 105 MET A N 1
ATOM 857 C CA . MET A 1 105 ? 5.208 0.566 -1.398 1.00 91.12 105 MET A CA 1
ATOM 858 C C . MET A 1 105 ? 5.445 0.521 -2.907 1.00 91.12 105 MET A C 1
ATOM 860 O O . MET A 1 105 ? 5.896 -0.514 -3.406 1.00 91.12 105 MET A O 1
ATOM 864 N N . VAL A 1 106 ? 5.161 1.609 -3.625 1.00 90.50 106 VAL A N 1
ATOM 865 C CA . VAL A 1 106 ? 5.269 1.677 -5.092 1.00 90.50 106 VAL A CA 1
ATOM 866 C C . VAL A 1 106 ? 6.614 2.252 -5.518 1.00 90.50 106 VAL A C 1
ATOM 868 O O . VAL A 1 106 ? 7.237 1.698 -6.430 1.00 90.50 106 VAL A O 1
ATOM 871 N N . GLY A 1 107 ? 7.079 3.282 -4.809 1.00 87.06 107 GLY A N 1
ATOM 872 C CA . GLY A 1 107 ? 8.254 4.067 -5.160 1.00 87.06 107 GLY A CA 1
ATOM 873 C C . GLY A 1 107 ? 7.956 5.143 -6.196 1.00 87.06 107 GLY A C 1
ATOM 874 O O . GLY A 1 107 ? 7.098 4.967 -7.058 1.00 87.06 107 GLY A O 1
ATOM 875 N N . GLU A 1 108 ? 8.712 6.234 -6.128 1.00 83.62 108 GLU A N 1
ATOM 876 C CA . GLU A 1 108 ? 8.458 7.445 -6.905 1.00 83.62 108 GLU A CA 1
ATOM 877 C C . GLU A 1 108 ? 9.688 7.806 -7.746 1.00 83.62 108 GLU A C 1
ATOM 879 O O . GLU A 1 108 ? 10.836 7.652 -7.315 1.00 83.62 108 GLU A O 1
ATOM 884 N N . LEU A 1 109 ? 9.446 8.270 -8.971 1.00 84.12 109 LEU A N 1
ATOM 885 C CA . LEU A 1 109 ? 10.461 8.700 -9.922 1.00 84.12 109 LEU A CA 1
ATOM 886 C C . LEU A 1 109 ? 10.501 10.223 -9.992 1.00 84.12 109 LEU A C 1
ATOM 888 O O . LEU A 1 109 ? 9.615 10.885 -10.539 1.00 84.12 109 LEU A O 1
ATOM 892 N N . GLU A 1 110 ? 11.605 10.761 -9.501 1.00 81.19 110 GLU A N 1
ATOM 893 C CA . GLU A 1 110 ? 12.024 12.133 -9.736 1.00 81.19 110 GLU A CA 1
ATOM 894 C C . GLU A 1 110 ? 12.905 12.197 -11.001 1.00 81.19 110 GLU A C 1
ATOM 896 O O . GLU A 1 110 ? 13.432 11.173 -11.449 1.00 81.19 110 GLU A O 1
ATOM 901 N N . PRO A 1 111 ? 13.147 13.387 -11.588 1.00 79.44 111 PRO A N 1
ATOM 902 C CA . PRO A 1 111 ? 13.930 13.518 -12.823 1.00 79.44 111 PRO A CA 1
ATOM 903 C C . PRO A 1 111 ? 15.327 12.876 -12.795 1.00 79.44 111 PRO A C 1
ATOM 905 O O . PRO A 1 111 ? 15.872 12.545 -13.847 1.00 79.44 111 PRO A O 1
ATOM 908 N N . SER A 1 112 ? 15.924 12.725 -11.610 1.00 82.31 112 SER A N 1
ATOM 909 C CA . SER A 1 112 ? 17.281 12.193 -11.426 1.00 82.31 112 SER A CA 1
ATOM 910 C C . SER A 1 112 ? 17.406 11.144 -10.321 1.00 82.31 112 SER A C 1
ATOM 912 O O . SER A 1 112 ? 18.520 10.717 -10.017 1.00 82.31 112 SER A O 1
ATOM 914 N N . SER A 1 113 ? 16.301 10.756 -9.690 1.00 83.25 113 SER A N 1
ATOM 915 C CA . SER A 1 113 ? 16.312 9.967 -8.456 1.00 83.25 113 SER A CA 1
ATOM 916 C C . SER A 1 113 ? 15.100 9.054 -8.377 1.00 83.25 113 SER A C 1
ATOM 918 O O . SER A 1 113 ? 14.047 9.329 -8.943 1.00 83.25 113 SER A O 1
ATOM 920 N N . VAL A 1 114 ? 15.266 7.966 -7.633 1.00 84.06 114 VAL A N 1
ATOM 921 C CA . VAL A 1 114 ? 14.152 7.162 -7.137 1.00 84.06 114 VAL A CA 1
ATOM 922 C C . VAL A 1 114 ? 14.069 7.417 -5.643 1.00 84.06 114 VAL A C 1
ATOM 924 O O . VAL A 1 114 ? 15.085 7.302 -4.951 1.00 84.06 114 VAL A O 1
ATOM 927 N N . THR A 1 115 ? 12.891 7.772 -5.151 1.00 82.19 115 THR A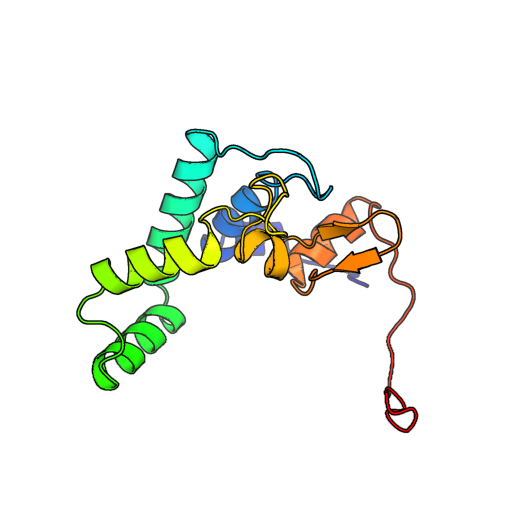 N 1
ATOM 928 C CA . THR A 1 115 ? 12.627 7.937 -3.721 1.00 82.19 115 THR A CA 1
ATOM 929 C C . THR A 1 115 ? 11.612 6.894 -3.264 1.00 82.19 115 THR A C 1
ATOM 931 O O . THR A 1 115 ? 10.830 6.356 -4.053 1.00 82.19 115 THR A O 1
ATOM 934 N N . GLY A 1 116 ? 11.698 6.514 -1.988 1.00 83.75 116 GLY A N 1
ATOM 935 C CA . GLY A 1 116 ? 10.964 5.357 -1.490 1.00 83.75 116 GLY A CA 1
ATOM 936 C C . GLY A 1 116 ? 11.433 4.053 -2.146 1.00 83.75 116 GLY A C 1
ATOM 937 O O . GLY A 1 116 ? 12.635 3.818 -2.274 1.00 83.75 116 GLY A O 1
ATOM 938 N N . PHE A 1 117 ? 10.490 3.205 -2.570 1.00 88.31 117 PHE A N 1
ATOM 939 C CA . PHE A 1 117 ? 10.766 1.957 -3.301 1.00 88.31 117 PHE A CA 1
ATOM 940 C C . PHE A 1 117 ? 11.493 0.868 -2.484 1.00 88.31 117 PHE A C 1
ATOM 942 O O . PHE A 1 117 ? 12.569 0.378 -2.836 1.00 88.31 117 PHE A O 1
ATOM 949 N N . HIS A 1 118 ? 10.893 0.439 -1.372 1.00 86.00 118 HIS A N 1
ATOM 950 C CA . HIS A 1 118 ? 11.504 -0.570 -0.489 1.00 86.00 118 HIS A CA 1
ATOM 951 C C . HIS A 1 118 ? 10.782 -1.923 -0.481 1.00 86.00 118 HIS A C 1
ATOM 953 O O . HIS A 1 118 ? 11.244 -2.879 0.146 1.00 86.00 118 HIS A O 1
ATOM 959 N N . ASN A 1 119 ? 9.656 -2.037 -1.185 1.00 93.94 119 ASN A N 1
ATOM 960 C CA . ASN A 1 119 ? 8.867 -3.259 -1.203 1.00 93.94 119 ASN A CA 1
ATOM 961 C C . ASN A 1 119 ? 9.479 -4.317 -2.143 1.00 93.94 119 ASN A C 1
ATOM 963 O O . ASN A 1 119 ? 9.575 -4.124 -3.355 1.00 93.94 119 ASN A O 1
ATOM 967 N N . TRP A 1 120 ? 9.854 -5.474 -1.587 1.00 95.25 120 TRP A N 1
ATOM 968 C CA . TRP A 1 120 ? 10.500 -6.554 -2.345 1.00 95.25 120 TRP A CA 1
ATOM 969 C C . TRP A 1 120 ? 9.622 -7.111 -3.473 1.00 95.25 120 TRP A C 1
ATOM 971 O O . TRP A 1 120 ? 10.147 -7.531 -4.503 1.00 95.25 120 TRP A O 1
ATOM 981 N N . PHE A 1 121 ? 8.298 -7.130 -3.288 1.00 95.31 121 PHE A N 1
ATOM 982 C CA . PHE A 1 121 ? 7.375 -7.665 -4.281 1.00 95.31 121 PHE A CA 1
ATOM 983 C C . PHE A 1 121 ? 7.229 -6.692 -5.449 1.00 95.31 121 PHE A C 1
ATOM 985 O O . PHE A 1 121 ? 7.320 -7.114 -6.599 1.00 95.31 121 PHE A O 1
ATOM 992 N N . ARG A 1 122 ? 7.125 -5.384 -5.179 1.00 94.06 122 ARG A N 1
ATOM 993 C CA . ARG A 1 122 ? 7.185 -4.357 -6.229 1.00 94.06 122 ARG A CA 1
ATOM 994 C C . ARG A 1 122 ? 8.520 -4.404 -6.980 1.00 94.06 122 ARG A C 1
ATOM 996 O O . ARG A 1 122 ? 8.516 -4.396 -8.210 1.00 94.06 122 ARG A O 1
ATOM 1003 N N . PHE A 1 123 ? 9.641 -4.539 -6.267 1.00 94.38 123 PHE A N 1
ATOM 1004 C CA . PHE A 1 123 ? 10.962 -4.712 -6.883 1.00 94.38 123 PHE A CA 1
ATOM 1005 C C . PHE A 1 123 ? 10.982 -5.915 -7.826 1.00 94.38 123 PHE A C 1
ATOM 1007 O O . PHE A 1 123 ? 11.412 -5.802 -8.973 1.00 94.38 123 PHE A O 1
ATOM 1014 N N . TYR A 1 124 ? 10.487 -7.060 -7.354 1.00 95.38 124 TYR A N 1
ATOM 1015 C CA . TYR A 1 124 ? 10.379 -8.273 -8.151 1.00 95.38 124 TYR A CA 1
ATOM 1016 C C . TYR A 1 124 ? 9.564 -8.056 -9.435 1.00 95.38 124 TYR A C 1
ATOM 1018 O O . TYR A 1 124 ? 10.013 -8.461 -10.507 1.00 95.38 124 TYR A O 1
ATOM 1026 N N . GLN A 1 125 ? 8.408 -7.389 -9.352 1.00 94.88 125 GLN A N 1
ATOM 1027 C CA . GLN A 1 125 ? 7.568 -7.128 -10.524 1.00 94.88 125 GLN A CA 1
ATOM 1028 C C . GLN A 1 125 ? 8.282 -6.252 -11.565 1.00 94.88 125 GLN A C 1
ATOM 1030 O O . GLN A 1 125 ? 8.271 -6.589 -12.749 1.00 94.88 125 GLN A O 1
ATOM 1035 N N . LEU A 1 126 ? 8.955 -5.177 -11.136 1.00 93.50 126 LEU A N 1
ATOM 1036 C CA . LEU A 1 126 ? 9.688 -4.290 -12.049 1.00 93.50 126 LEU A CA 1
ATOM 1037 C C . LEU A 1 126 ? 10.931 -4.953 -12.653 1.00 93.50 126 LEU A C 1
ATOM 1039 O O . LEU A 1 126 ? 11.216 -4.754 -13.833 1.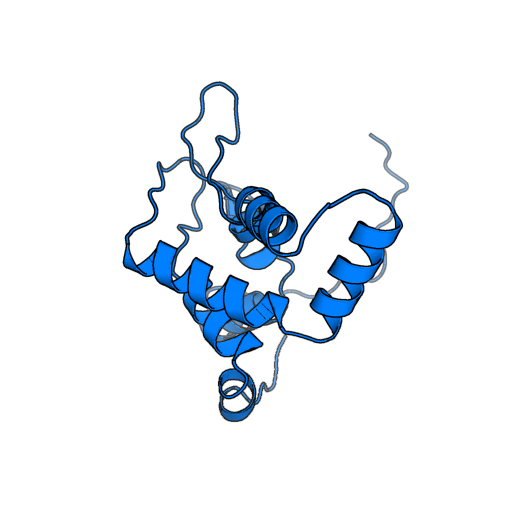00 93.50 126 LEU A O 1
ATOM 1043 N N . GLU A 1 127 ? 11.654 -5.764 -11.877 1.00 94.69 127 GLU A N 1
ATOM 1044 C CA . GLU A 1 127 ? 12.789 -6.537 -12.391 1.00 94.69 127 GLU A CA 1
ATOM 1045 C C . GLU A 1 127 ? 12.326 -7.556 -13.441 1.00 94.69 127 GLU A C 1
ATOM 1047 O O . GLU A 1 127 ? 12.911 -7.648 -14.519 1.00 94.69 127 GLU A O 1
ATOM 1052 N N . LYS A 1 128 ? 11.234 -8.278 -13.164 1.00 94.31 128 LYS A N 1
ATOM 1053 C CA . LYS A 1 128 ? 10.635 -9.238 -14.100 1.00 94.31 128 LYS A CA 1
ATOM 1054 C C . LYS A 1 128 ? 10.165 -8.569 -15.397 1.00 94.31 128 LYS A C 1
ATOM 1056 O O . LYS A 1 128 ? 10.302 -9.161 -16.463 1.00 94.31 128 LYS A O 1
ATOM 1061 N N . ALA A 1 129 ? 9.634 -7.349 -15.315 1.00 93.88 129 ALA A N 1
ATOM 1062 C CA . ALA A 1 129 ? 9.202 -6.563 -16.471 1.00 93.88 129 ALA A CA 1
ATOM 1063 C C . ALA A 1 129 ? 10.365 -5.934 -17.268 1.00 93.88 129 ALA A C 1
ATOM 1065 O O . ALA A 1 129 ? 10.139 -5.370 -18.337 1.00 93.88 129 ALA A O 1
ATOM 1066 N N . GLY A 1 130 ? 11.605 -6.009 -16.767 1.00 94.19 130 GLY A N 1
ATOM 1067 C CA . GLY A 1 130 ? 12.767 -5.355 -17.376 1.00 94.19 130 GLY 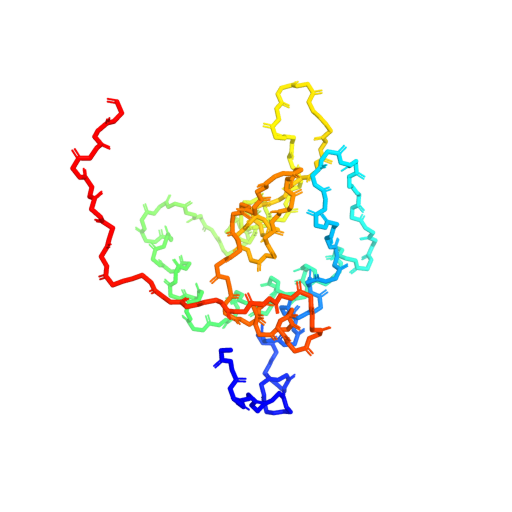A CA 1
ATOM 1068 C C . GLY A 1 130 ? 12.822 -3.838 -17.156 1.00 94.19 130 GLY A C 1
ATOM 1069 O O . GLY A 1 130 ? 13.671 -3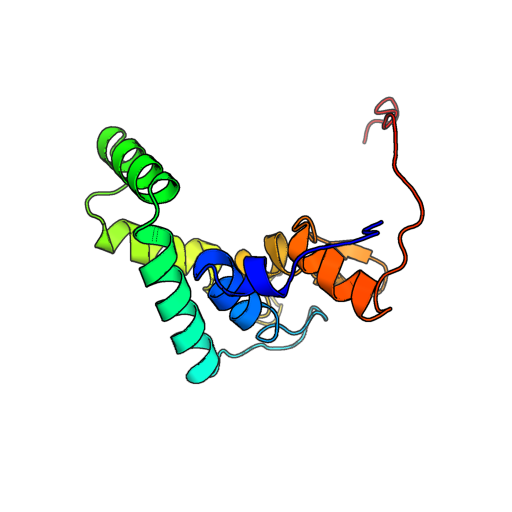.169 -17.738 1.00 94.19 130 GLY A O 1
ATOM 1070 N N . SER A 1 131 ? 11.945 -3.290 -16.310 1.00 91.19 131 SER A N 1
ATOM 1071 C CA . SER A 1 131 ? 11.904 -1.865 -15.948 1.00 91.19 131 SER A CA 1
ATOM 1072 C C . SER A 1 131 ? 12.918 -1.494 -14.862 1.00 91.19 131 SER A C 1
ATOM 1074 O O . SER A 1 131 ? 13.132 -0.316 -14.593 1.00 91.19 131 SER A O 1
ATOM 1076 N N . LEU A 1 132 ? 13.548 -2.491 -14.237 1.00 90.88 132 LEU A N 1
ATOM 1077 C CA . LEU A 1 132 ? 14.586 -2.322 -13.229 1.00 90.88 132 LEU A CA 1
ATOM 1078 C C . LEU A 1 132 ? 15.770 -3.246 -13.521 1.00 90.88 132 LEU A C 1
ATOM 1080 O O . LEU A 1 132 ? 15.590 -4.408 -13.876 1.00 90.88 132 LEU A O 1
ATOM 1084 N N . THR A 1 133 ? 16.990 -2.746 -13.302 1.00 91.56 133 THR A N 1
ATOM 1085 C CA . THR A 1 133 ? 18.223 -3.547 -13.343 1.00 91.56 133 THR A CA 1
ATOM 1086 C C . THR A 1 133 ? 18.872 -3.594 -11.963 1.00 91.56 133 THR A C 1
ATOM 1088 O O . THR A 1 133 ? 19.273 -2.566 -11.423 1.00 91.56 133 THR A O 1
ATOM 1091 N N . TYR A 1 134 ? 19.017 -4.793 -11.397 1.00 92.62 134 TYR A N 1
ATOM 1092 C CA . TYR A 1 134 ? 19.773 -4.993 -10.162 1.00 92.62 134 TYR A CA 1
ATOM 1093 C C . TYR A 1 134 ? 21.284 -4.898 -10.419 1.00 92.62 134 TYR A C 1
ATOM 1095 O O . TYR A 1 134 ? 21.832 -5.682 -11.194 1.00 92.62 134 TYR A O 1
ATOM 1103 N N . THR A 1 135 ? 21.964 -3.965 -9.746 1.00 92.62 135 THR A N 1
ATOM 1104 C CA . THR A 1 135 ? 23.399 -3.683 -9.950 1.00 92.62 135 THR A CA 1
ATOM 1105 C C . THR A 1 135 ? 24.310 -4.199 -8.832 1.00 92.62 135 THR A C 1
ATOM 1107 O O . THR A 1 135 ? 25.524 -4.243 -9.018 1.00 92.62 135 THR A O 1
ATOM 1110 N N . GLY A 1 136 ? 23.763 -4.621 -7.688 1.00 91.75 136 GLY A N 1
ATOM 1111 C CA . GLY A 1 136 ? 24.540 -5.144 -6.561 1.00 91.75 136 GLY A CA 1
ATOM 1112 C C . GLY A 1 136 ? 23.946 -4.788 -5.198 1.00 91.75 136 GLY A C 1
ATOM 1113 O O . GLY A 1 136 ? 22.808 -4.337 -5.094 1.00 91.75 136 GLY A O 1
ATOM 1114 N N . PHE A 1 137 ? 24.716 -5.015 -4.134 1.00 91.19 137 PHE A N 1
ATOM 1115 C CA . PHE A 1 137 ? 24.359 -4.670 -2.756 1.00 91.19 137 PHE A CA 1
ATOM 1116 C C . PHE A 1 137 ? 25.524 -3.948 -2.071 1.00 91.19 137 PHE A C 1
ATOM 1118 O O . PHE A 1 137 ? 26.683 -4.130 -2.443 1.00 91.19 137 PHE A O 1
ATOM 1125 N N . ILE A 1 138 ? 25.215 -3.135 -1.061 1.00 89.50 138 ILE A N 1
ATOM 1126 C CA . ILE A 1 138 ? 26.202 -2.373 -0.289 1.00 89.50 138 ILE A CA 1
ATOM 1127 C C . ILE A 1 138 ? 26.401 -3.074 1.063 1.00 89.50 138 ILE A C 1
ATOM 1129 O O . ILE A 1 138 ? 25.439 -3.284 1.794 1.00 89.50 138 ILE A O 1
ATOM 1133 N N . LEU A 1 139 ? 27.642 -3.457 1.387 1.00 84.69 139 LEU A N 1
ATOM 1134 C CA . LEU A 1 139 ? 27.995 -4.168 2.631 1.00 84.69 139 LEU A CA 1
ATOM 1135 C C . LEU A 1 139 ? 28.121 -3.247 3.852 1.00 84.69 139 LEU A C 1
ATOM 1137 O O . LEU A 1 139 ? 27.896 -3.675 4.981 1.00 84.69 139 LEU A O 1
ATOM 1141 N N . SER A 1 140 ? 28.492 -1.991 3.628 1.00 81.62 140 SER A N 1
ATOM 1142 C CA . SER A 1 140 ? 28.604 -0.962 4.656 1.00 81.62 140 SER A CA 1
ATOM 1143 C C . SER A 1 140 ? 28.527 0.404 3.994 1.00 81.62 140 SER A C 1
ATOM 1145 O O . SER A 1 140 ? 29.206 0.640 2.994 1.00 81.62 140 SER A O 1
ATOM 1147 N N . VAL A 1 141 ? 27.730 1.303 4.562 1.00 72.31 141 VAL A N 1
ATOM 1148 C CA . VAL A 1 141 ? 27.779 2.726 4.225 1.00 72.31 141 VAL A CA 1
ATOM 1149 C C . VAL A 1 141 ? 28.787 3.353 5.179 1.00 72.31 141 VAL A C 1
ATOM 1151 O O . VAL A 1 141 ? 28.603 3.281 6.392 1.00 72.31 141 VAL A O 1
ATOM 1154 N N . ASP A 1 142 ? 29.875 3.910 4.654 1.00 66.94 142 ASP A N 1
ATOM 1155 C CA . ASP A 1 142 ? 30.797 4.693 5.473 1.00 66.94 142 ASP A CA 1
ATOM 1156 C C . ASP A 1 142 ? 30.106 6.012 5.843 1.00 66.94 142 ASP A C 1
ATOM 1158 O O . ASP A 1 142 ? 29.932 6.899 5.009 1.00 66.94 142 ASP A O 1
ATOM 1162 N N . THR A 1 143 ? 29.643 6.117 7.088 1.00 65.94 143 THR A N 1
ATOM 1163 C CA . THR A 1 143 ? 28.940 7.300 7.602 1.00 65.94 143 THR A CA 1
ATOM 1164 C C . THR A 1 143 ? 29.900 8.394 8.080 1.00 65.94 143 THR A C 1
ATOM 1166 O O . THR A 1 143 ? 29.473 9.314 8.772 1.00 65.94 143 THR A O 1
ATOM 1169 N N . SER A 1 144 ? 31.201 8.300 7.778 1.00 63.53 144 SER A N 1
ATOM 1170 C CA . SER A 1 144 ? 32.208 9.267 8.242 1.00 63.53 144 SER A CA 1
ATOM 1171 C C . SER A 1 144 ? 32.174 10.625 7.530 1.00 63.53 144 SER A C 1
ATOM 1173 O O . SER A 1 144 ? 32.913 11.529 7.921 1.00 63.53 144 SER A O 1
ATOM 1175 N N . VAL A 1 145 ? 31.287 10.824 6.551 1.00 51.94 145 VAL A N 1
ATOM 1176 C CA . VAL A 1 145 ? 31.072 12.130 5.913 1.00 51.94 145 VAL A CA 1
ATOM 1177 C C . VAL A 1 145 ? 29.779 12.741 6.453 1.00 51.94 145 VAL A C 1
ATOM 1179 O O . VAL A 1 145 ? 28.684 12.457 5.973 1.00 51.94 145 VAL A O 1
ATOM 1182 N N . GLY A 1 146 ? 29.919 13.519 7.528 1.00 52.94 146 GLY A N 1
ATOM 1183 C CA . GLY A 1 146 ? 28.839 14.311 8.114 1.00 52.94 146 GLY A CA 1
ATOM 1184 C C . GLY A 1 146 ? 28.389 15.451 7.197 1.00 52.94 146 GLY A C 1
ATOM 1185 O O . GLY A 1 146 ? 29.190 15.981 6.424 1.00 52.94 146 GLY A O 1
ATOM 1186 N N . TYR A 1 147 ? 27.100 15.782 7.306 1.00 42.84 147 TYR A N 1
ATOM 1187 C CA . TYR A 1 147 ? 26.463 16.982 6.754 1.00 42.84 147 TYR A CA 1
ATOM 1188 C C . TYR A 1 147 ? 27.096 18.276 7.278 1.00 42.84 147 TYR A C 1
ATOM 1190 O O . TYR A 1 147 ? 27.507 18.292 8.463 1.00 42.84 147 TYR A O 1
#

Secondary structure (DSSP, 8-state):
--S---HHHHTTSHHHHHHHHTTTSS-SBTTS-----HHHHHHHHHHHHHHTTSHHHHHHHHHHHHTTS-SSHHHHHHHHHHHHTS-EESSTTS-EEE-HHIIIII-EEETTEEE----HHHHHHHHHTTS-------S---TTS--

InterPro domains:
  IPR018998 EndoU ribonuclease, C-terminal [PF09412] (1-139)
  IPR018998 EndoU ribonuclease, C-terminal [PS51959] (1-147)
  IPR018998 EndoU ribonuclease, C-terminal [cd21159] (1-138)
  IPR037227 Endoribonuclease EndoU-like [SSF142877] (1-144)
  IPR039787 Poly(U)-specific endoribonuclease [PTHR12439] (1-139)

Radius of gyration: 17.65 Å; chains: 1; bounding box: 46×45×42 Å

Foldseek 3Di:
DDPDDPCVVQCVDCLRVLLVVQQVQADQEPQDAHDGDPVNVVSVVSNLVVVCPDPVNVVVVVVCCVVVVDVDSVRVSVVVCCQFPDFDAPDPPTHRHDGNVCQAPNWHDDPVDIGHDDHPVNVVVCVVVVVDDDDDDDPDDPPPDDD

pLDDT: mean 89.59, std 10.14, range [42.84, 98.5]

Organism: Lingula anatina (NCBI:txid7574)